Protein AF-A0ABD7HBE4-F1 (afdb_monomer_lite)

Sequence (153 aa):
MTLTACEVTAAEAPFDRVSKTIPHPLSWGAALWSVVSVRWATVALLLFLAGLVAQLNGAPEAMWWTLYLACYLAGGWGSAWAGAQALRNKALDVDLLMIAAAVGAVAIGQIFDGALLIVIFATSGALDDIATRHTAESVKGLLDLAPDQAVVV

pLDDT: mean 78.28, std 14.05, range [42.47, 93.06]

Structure (mmCIF, N/CA/C/O backbone):
data_AF-A0ABD7HBE4-F1
#
_entry.id   AF-A0ABD7HBE4-F1
#
loop_
_atom_site.group_PDB
_atom_site.id
_atom_site.type_symbol
_atom_site.label_atom_id
_atom_site.label_alt_id
_atom_site.label_comp_id
_atom_site.label_asym_id
_atom_site.label_entity_id
_atom_site.label_seq_id
_atom_site.pdbx_PDB_ins_code
_atom_site.Cartn_x
_atom_site.Cartn_y
_atom_site.Cartn_z
_atom_site.occupancy
_atom_site.B_iso_or_equiv
_atom_site.auth_seq_id
_atom_site.auth_comp_id
_atom_site.auth_asym_id
_atom_site.auth_atom_id
_atom_site.pdbx_PDB_model_num
ATOM 1 N N . MET A 1 1 ? 24.150 3.141 -84.371 1.00 42.53 1 MET A N 1
ATOM 2 C CA . MET A 1 1 ? 23.629 4.522 -84.362 1.00 42.53 1 MET A CA 1
ATOM 3 C C . MET A 1 1 ? 22.128 4.451 -84.069 1.00 42.53 1 MET A C 1
ATOM 5 O O . MET A 1 1 ? 21.334 4.656 -84.966 1.00 42.53 1 MET A O 1
ATOM 9 N N . THR A 1 2 ? 21.659 3.843 -82.971 1.00 42.47 2 THR A N 1
ATOM 10 C CA . THR A 1 2 ? 21.700 4.279 -81.553 1.00 42.47 2 THR A CA 1
ATOM 11 C C . THR A 1 2 ? 21.160 5.692 -81.355 1.00 42.47 2 THR A C 1
ATOM 13 O O . THR A 1 2 ? 21.929 6.636 -81.484 1.00 42.47 2 THR A O 1
ATOM 16 N N . LEU A 1 3 ? 19.857 5.794 -81.064 1.00 44.41 3 LEU A N 1
ATOM 17 C CA . LEU A 1 3 ? 19.215 6.690 -80.083 1.00 44.41 3 LEU A CA 1
ATOM 18 C C . LEU A 1 3 ? 17.693 6.460 -80.161 1.00 44.41 3 LEU A C 1
ATOM 20 O O . LEU A 1 3 ? 16.929 7.272 -80.672 1.00 44.41 3 LEU A O 1
ATOM 24 N N . THR A 1 4 ? 17.274 5.281 -79.707 1.00 50.47 4 THR A N 1
ATOM 25 C CA . THR A 1 4 ? 15.868 4.938 -79.488 1.00 50.47 4 THR A CA 1
ATOM 26 C C . THR A 1 4 ? 15.513 5.350 -78.063 1.00 50.47 4 THR A C 1
ATOM 28 O O . THR A 1 4 ? 16.222 4.971 -77.136 1.00 50.47 4 THR A O 1
ATOM 31 N N . ALA A 1 5 ? 14.435 6.121 -77.919 1.00 48.94 5 ALA A N 1
ATOM 32 C CA . ALA A 1 5 ? 13.564 6.164 -76.745 1.00 48.94 5 ALA A CA 1
ATOM 33 C C . ALA A 1 5 ? 14.253 6.194 -75.364 1.00 48.94 5 ALA A C 1
ATOM 35 O O . ALA A 1 5 ? 14.245 5.212 -74.631 1.00 48.94 5 ALA A O 1
ATOM 36 N N . CYS A 1 6 ? 14.771 7.359 -74.968 1.00 45.38 6 CYS A N 1
ATOM 37 C CA . CYS A 1 6 ? 14.866 7.702 -73.548 1.00 45.38 6 CYS A CA 1
ATOM 38 C C . CYS A 1 6 ? 13.591 8.477 -73.179 1.00 45.38 6 CYS A C 1
ATOM 40 O O . CYS A 1 6 ? 13.618 9.683 -72.938 1.00 45.38 6 CYS A O 1
ATOM 42 N N . GLU A 1 7 ? 12.445 7.788 -73.247 1.00 52.56 7 GLU A N 1
ATOM 43 C CA . GLU A 1 7 ? 11.271 8.201 -72.487 1.00 52.56 7 GLU A CA 1
ATOM 44 C C . GLU A 1 7 ? 11.666 8.078 -71.020 1.00 52.56 7 GLU A C 1
ATOM 46 O O . GLU A 1 7 ? 11.722 6.996 -70.440 1.00 52.56 7 GLU A O 1
ATOM 51 N N . VAL A 1 8 ? 11.975 9.225 -70.428 1.00 51.91 8 VAL A N 1
ATOM 52 C CA . VAL A 1 8 ? 11.881 9.441 -68.992 1.00 51.91 8 VAL A CA 1
ATOM 53 C C . VAL A 1 8 ? 10.392 9.372 -68.652 1.00 51.91 8 VAL A C 1
ATOM 55 O O . VAL A 1 8 ? 9.734 10.372 -68.382 1.00 51.91 8 VAL A O 1
ATOM 58 N N . THR A 1 9 ? 9.828 8.167 -68.696 1.00 46.34 9 THR A N 1
ATOM 59 C CA . THR A 1 9 ? 8.714 7.813 -67.832 1.00 46.34 9 THR A CA 1
ATOM 60 C C . THR A 1 9 ? 9.292 7.823 -66.431 1.00 46.34 9 THR A C 1
ATOM 62 O O . THR A 1 9 ? 9.819 6.823 -65.940 1.00 46.34 9 THR A O 1
ATOM 65 N N . ALA A 1 10 ? 9.227 8.994 -65.801 1.00 51.91 10 ALA A N 1
ATOM 66 C CA . ALA A 1 10 ? 9.076 9.084 -64.366 1.00 51.91 10 ALA A CA 1
ATOM 67 C C . ALA A 1 10 ? 7.803 8.297 -64.032 1.00 51.91 10 ALA A C 1
ATOM 69 O O . ALA A 1 10 ? 6.701 8.837 -63.990 1.00 51.91 10 ALA A O 1
ATOM 70 N N . ALA A 1 11 ? 7.952 6.980 -63.906 1.00 48.91 11 ALA A N 1
ATOM 71 C CA . ALA A 1 11 ? 7.013 6.172 -63.174 1.00 48.91 11 ALA A CA 1
ATOM 72 C C . ALA A 1 11 ? 7.085 6.720 -61.751 1.00 48.91 11 ALA A C 1
ATOM 74 O O . ALA A 1 11 ? 7.981 6.372 -60.982 1.00 48.91 11 ALA A O 1
ATOM 75 N N . GLU A 1 12 ? 6.192 7.658 -61.443 1.00 55.06 12 GLU A N 1
ATOM 76 C CA . GLU A 1 12 ? 5.773 7.906 -60.078 1.00 55.06 12 GLU A CA 1
ATOM 77 C C . GLU A 1 12 ? 5.274 6.557 -59.574 1.00 55.06 12 GLU A C 1
ATOM 79 O O . GLU A 1 12 ? 4.141 6.151 -59.828 1.00 55.06 12 GLU A O 1
ATOM 84 N N . ALA A 1 13 ? 6.181 5.795 -58.962 1.00 56.81 13 ALA A N 1
ATOM 85 C CA . ALA A 1 13 ? 5.814 4.623 -58.206 1.00 56.81 13 ALA A CA 1
ATOM 86 C C . ALA A 1 13 ? 4.739 5.110 -57.232 1.00 56.81 13 ALA A C 1
ATOM 88 O O . ALA A 1 13 ? 5.016 6.047 -56.470 1.00 56.81 13 ALA A O 1
ATOM 89 N N . PRO A 1 14 ? 3.515 4.556 -57.274 1.00 54.81 14 PRO A N 1
ATOM 90 C CA . PRO A 1 14 ? 2.523 4.889 -56.282 1.00 54.81 14 PRO A CA 1
ATOM 91 C C . PRO A 1 14 ? 3.165 4.491 -54.964 1.00 54.81 14 PRO A C 1
ATOM 93 O O . PRO A 1 14 ? 3.430 3.314 -54.714 1.00 54.81 14 PRO A O 1
ATOM 96 N N . PHE A 1 15 ? 3.506 5.480 -54.144 1.00 58.22 15 PHE A N 1
ATOM 97 C CA . PHE A 1 15 ? 3.854 5.255 -52.754 1.00 58.22 15 PHE A CA 1
ATOM 98 C C . PHE A 1 15 ? 2.531 4.891 -52.077 1.00 58.22 15 PHE A C 1
ATOM 100 O O . PHE A 1 15 ? 1.938 5.690 -51.347 1.00 58.22 15 PHE A O 1
ATOM 107 N N . ASP A 1 16 ? 2.005 3.712 -52.423 1.00 56.31 16 ASP A N 1
ATOM 108 C CA . ASP A 1 16 ? 0.872 3.093 -51.774 1.00 56.31 16 ASP A CA 1
ATOM 109 C C . ASP A 1 16 ? 1.326 2.929 -50.339 1.00 56.31 16 ASP A C 1
ATOM 111 O O . ASP A 1 16 ? 2.114 2.048 -49.992 1.00 56.31 16 ASP A O 1
ATOM 115 N N . ARG A 1 17 ? 0.912 3.907 -49.529 1.00 61.56 17 ARG A N 1
ATOM 116 C CA . ARG A 1 17 ? 1.063 3.931 -48.090 1.00 61.56 17 ARG A CA 1
ATOM 117 C C . ARG A 1 17 ? 0.705 2.535 -47.624 1.00 61.56 17 ARG A C 1
ATOM 119 O O . ARG A 1 17 ? -0.473 2.195 -47.538 1.00 61.56 17 ARG A O 1
ATOM 126 N N . VAL A 1 18 ? 1.716 1.754 -47.258 1.00 59.03 18 VAL A N 1
ATOM 127 C CA . VAL A 1 18 ? 1.542 0.681 -46.293 1.00 59.03 18 VAL A CA 1
ATOM 128 C C . VAL A 1 18 ? 1.193 1.406 -45.000 1.00 59.03 18 VAL A C 1
ATOM 130 O O . VAL A 1 18 ? 2.028 1.644 -44.132 1.00 59.03 18 VAL A O 1
ATOM 133 N N . SER A 1 19 ? -0.060 1.852 -44.901 1.00 60.78 19 SER A N 1
ATOM 134 C CA . SER A 1 19 ? -0.686 2.208 -43.649 1.00 60.78 19 SER A CA 1
ATOM 135 C C . SER A 1 19 ? -0.803 0.888 -42.915 1.00 60.78 19 SER A C 1
ATOM 137 O O . SER A 1 19 ? -1.830 0.211 -42.987 1.00 60.78 19 SER A O 1
ATOM 139 N N . LYS A 1 20 ? 0.302 0.484 -42.280 1.00 57.97 20 LYS A N 1
ATOM 140 C CA . LYS A 1 20 ? 0.316 -0.554 -41.263 1.00 57.97 20 LYS A CA 1
ATOM 141 C C . LYS A 1 20 ? -0.718 -0.061 -40.265 1.00 57.97 20 LYS A C 1
ATOM 143 O O . LYS A 1 20 ? -0.496 0.929 -39.571 1.00 57.97 20 LYS A O 1
ATOM 148 N N . THR A 1 21 ? -1.919 -0.621 -40.345 1.00 56.91 21 THR A N 1
ATOM 149 C CA . THR A 1 21 ? -3.030 -0.251 -39.484 1.00 56.91 21 THR A CA 1
ATOM 150 C C . THR A 1 21 ? -2.580 -0.737 -38.126 1.00 56.91 21 THR A C 1
ATOM 152 O O . THR A 1 21 ? -2.653 -1.929 -37.847 1.00 56.91 21 THR A O 1
ATOM 155 N N . ILE A 1 22 ? -1.958 0.146 -37.344 1.00 60.12 22 ILE A N 1
ATOM 156 C CA . ILE A 1 22 ? -1.566 -0.180 -35.983 1.00 60.12 22 ILE A CA 1
ATOM 157 C C . ILE A 1 22 ? -2.894 -0.475 -35.292 1.00 60.12 22 ILE A C 1
ATOM 159 O O . ILE A 1 22 ? -3.735 0.428 -35.230 1.00 60.12 22 ILE A O 1
ATOM 163 N N . PRO A 1 23 ? -3.155 -1.721 -34.862 1.00 56.53 23 PRO A N 1
ATOM 164 C CA . PRO A 1 23 ? -4.345 -1.986 -34.085 1.00 56.53 23 PRO A CA 1
ATOM 165 C C . PRO A 1 23 ? -4.254 -1.084 -32.858 1.00 56.53 23 PRO A C 1
ATOM 167 O O . PRO A 1 23 ? -3.341 -1.221 -32.048 1.00 56.53 23 PRO A O 1
ATOM 170 N N . HIS A 1 24 ? -5.155 -0.108 -32.758 1.00 58.00 24 HIS A N 1
ATOM 171 C CA . HIS A 1 24 ? -5.303 0.671 -31.540 1.00 58.00 24 HIS A CA 1
ATOM 172 C C . HIS A 1 24 ? -5.637 -0.343 -30.442 1.00 58.00 24 HIS A C 1
ATOM 174 O O . HIS A 1 24 ? -6.656 -1.029 -30.586 1.00 58.00 24 HIS A O 1
ATOM 180 N N . PRO A 1 25 ? -4.826 -0.493 -29.377 1.00 58.75 25 PRO A N 1
ATOM 181 C CA . PRO A 1 25 ? -5.206 -1.333 -28.256 1.00 58.75 25 PRO A CA 1
ATOM 182 C C . PRO A 1 25 ? -6.390 -0.655 -27.564 1.00 58.75 25 PRO A C 1
ATOM 184 O O . PRO A 1 25 ? -6.247 0.175 -26.666 1.00 58.75 25 PRO A O 1
ATOM 187 N N . LEU A 1 26 ? -7.594 -0.956 -28.040 1.00 63.41 26 LEU A N 1
ATOM 188 C CA . LEU A 1 26 ? -8.830 -0.453 -27.480 1.00 63.41 26 LEU A CA 1
ATOM 189 C C . LEU A 1 26 ? -9.174 -1.307 -26.256 1.00 63.41 26 LEU A C 1
ATOM 191 O O . LEU A 1 26 ? -9.951 -2.247 -26.346 1.00 63.41 26 LEU A O 1
ATOM 195 N N . SER A 1 27 ? -8.537 -0.985 -25.127 1.00 60.31 27 SER A N 1
ATOM 196 C CA . SER A 1 27 ? -9.164 -0.882 -23.799 1.00 60.31 27 SER A CA 1
ATOM 197 C C . SER A 1 27 ? -8.083 -0.662 -22.734 1.00 60.31 27 SER A C 1
ATOM 199 O O . SER A 1 27 ? -7.716 -1.580 -21.999 1.00 60.31 27 SER A O 1
ATOM 201 N N . TRP A 1 28 ? -7.591 0.572 -22.614 1.00 59.94 28 TRP A N 1
ATOM 202 C CA . TRP A 1 28 ? -6.698 0.987 -21.519 1.00 59.94 28 TRP A CA 1
ATOM 203 C C . TRP A 1 28 ? -7.260 0.560 -20.144 1.00 59.94 28 TRP A C 1
ATOM 205 O O . TRP A 1 28 ? -6.535 0.077 -19.282 1.00 59.94 28 TRP A O 1
ATOM 215 N N . GLY A 1 29 ? -8.593 0.585 -19.997 1.00 61.31 29 GLY A N 1
ATOM 216 C CA . GLY A 1 29 ? -9.306 0.095 -18.815 1.00 61.31 29 GLY A CA 1
ATOM 217 C C . GLY A 1 29 ? -9.189 -1.412 -18.539 1.00 61.31 29 GLY A C 1
ATOM 218 O O . GLY A 1 29 ? -9.077 -1.794 -17.379 1.00 61.31 29 GLY A O 1
ATOM 219 N N . ALA A 1 30 ? -9.178 -2.284 -19.556 1.00 62.28 30 ALA A N 1
ATOM 220 C CA . ALA A 1 30 ? -9.052 -3.731 -19.324 1.00 62.28 30 ALA A CA 1
ATOM 221 C C . ALA A 1 30 ? -7.593 -4.153 -19.088 1.00 62.28 30 ALA A C 1
ATOM 223 O O . ALA A 1 30 ? -7.341 -5.079 -18.319 1.00 62.28 30 ALA A O 1
ATOM 224 N N . ALA A 1 31 ? -6.633 -3.439 -19.690 1.00 63.09 31 ALA A N 1
ATOM 225 C CA . ALA A 1 31 ? -5.209 -3.629 -19.418 1.00 63.09 31 ALA A CA 1
ATOM 226 C C . ALA A 1 31 ? -4.875 -3.298 -17.952 1.00 63.09 31 ALA A C 1
ATOM 228 O O . ALA A 1 31 ? -4.199 -4.090 -17.292 1.00 63.09 31 ALA A O 1
ATOM 229 N N . LEU A 1 32 ? -5.444 -2.211 -17.412 1.00 64.06 32 LEU A N 1
ATOM 230 C CA . LEU A 1 32 ? -5.352 -1.853 -15.989 1.00 64.06 32 LEU A CA 1
ATOM 231 C C . LEU A 1 32 ? -5.913 -2.958 -15.073 1.00 64.06 32 LEU A C 1
ATOM 233 O O . LEU A 1 32 ? -5.294 -3.306 -14.073 1.00 64.06 32 LEU A O 1
ATOM 237 N N . TRP A 1 33 ? -7.045 -3.570 -15.437 1.00 60.62 33 TRP A N 1
ATOM 238 C CA . TRP A 1 33 ? -7.670 -4.652 -14.658 1.00 60.62 33 TRP A CA 1
ATOM 239 C C . TRP A 1 33 ? -7.002 -6.029 -14.805 1.00 60.62 33 TRP A C 1
ATOM 241 O O . TRP A 1 33 ? -7.306 -6.943 -14.034 1.00 60.62 33 TRP A O 1
ATOM 251 N N . SER A 1 34 ? -6.088 -6.195 -15.765 1.00 61.84 34 SER A N 1
ATOM 252 C CA . SER A 1 34 ? -5.368 -7.458 -15.974 1.00 61.84 34 SER A CA 1
ATOM 253 C C . SER A 1 34 ? -4.310 -7.736 -14.900 1.00 61.84 34 SER A C 1
ATOM 255 O O . SER A 1 34 ? -3.887 -8.881 -14.721 1.00 61.84 34 SER A O 1
ATOM 257 N N . VAL A 1 35 ? -3.869 -6.703 -14.175 1.00 71.75 35 VAL A N 1
ATOM 258 C CA . VAL A 1 35 ? -2.812 -6.833 -13.173 1.00 71.75 35 VAL A CA 1
ATOM 259 C C . VAL A 1 35 ? -3.410 -7.298 -11.846 1.00 71.75 35 VAL A C 1
ATOM 261 O O . VAL A 1 35 ? -4.300 -6.667 -11.278 1.00 71.75 35 VAL A O 1
ATOM 264 N N . VAL A 1 36 ? -2.908 -8.422 -11.329 1.00 77.06 36 VAL A N 1
ATOM 265 C CA . VAL A 1 36 ? -3.338 -8.977 -10.036 1.00 77.06 36 VAL A CA 1
ATOM 266 C C . VAL A 1 36 ? -3.145 -7.972 -8.895 1.00 77.06 36 VAL A C 1
ATOM 268 O O . VAL A 1 36 ? -4.016 -7.888 -8.033 1.00 77.06 36 VAL A O 1
ATOM 271 N N . SER A 1 37 ? -2.075 -7.170 -8.910 1.00 77.94 37 SER A N 1
ATOM 272 C CA . SER A 1 37 ? -1.795 -6.148 -7.890 1.00 77.94 37 SER A CA 1
ATOM 273 C C . SER A 1 37 ? -2.892 -5.083 -7.800 1.00 77.94 37 SER A C 1
ATOM 275 O O . SER A 1 37 ? -3.330 -4.759 -6.700 1.00 77.94 37 SER A O 1
ATOM 277 N N . VAL A 1 38 ? -3.442 -4.634 -8.934 1.00 82.12 38 VAL A N 1
ATOM 278 C CA . VAL A 1 38 ? -4.560 -3.670 -8.982 1.00 82.12 38 VAL A CA 1
ATOM 279 C C . VAL A 1 38 ? -5.811 -4.234 -8.305 1.00 82.12 38 VAL A C 1
ATOM 281 O O . VAL A 1 38 ? -6.517 -3.522 -7.589 1.00 82.12 38 VAL A O 1
ATOM 284 N N . ARG A 1 39 ? -6.083 -5.534 -8.467 1.00 85.81 39 ARG A N 1
ATOM 285 C CA . ARG A 1 39 ? -7.232 -6.191 -7.821 1.00 85.81 39 ARG A CA 1
ATOM 286 C C . ARG A 1 39 ? -7.084 -6.221 -6.301 1.00 85.81 39 ARG A C 1
ATOM 288 O O . ARG A 1 39 ? -8.041 -5.944 -5.590 1.00 85.81 39 ARG A O 1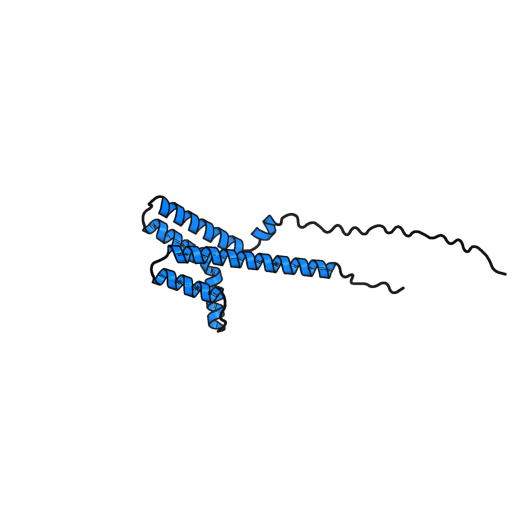
ATOM 295 N N . TRP A 1 40 ? -5.893 -6.522 -5.795 1.00 84.25 40 TRP A N 1
ATOM 296 C CA . TRP A 1 40 ? -5.648 -6.526 -4.351 1.00 84.25 40 TRP A CA 1
ATOM 297 C C . TRP A 1 40 ? -5.630 -5.112 -3.764 1.00 84.25 40 TRP A C 1
ATOM 299 O O . TRP A 1 40 ? -6.235 -4.889 -2.718 1.00 84.25 40 TRP A O 1
ATOM 309 N N . ALA A 1 41 ? -5.040 -4.142 -4.468 1.00 86.62 41 ALA A N 1
ATOM 310 C CA . ALA A 1 41 ? -5.041 -2.739 -4.057 1.00 86.62 41 ALA A CA 1
ATOM 311 C C . ALA A 1 41 ? -6.464 -2.154 -4.011 1.00 86.62 41 ALA A C 1
ATOM 313 O O . ALA A 1 41 ? -6.828 -1.484 -3.047 1.00 86.62 41 ALA A O 1
ATOM 314 N N . THR A 1 42 ? -7.306 -2.462 -5.005 1.00 88.06 42 THR A N 1
ATOM 315 C CA . THR A 1 42 ? -8.717 -2.031 -5.013 1.00 88.06 42 THR A CA 1
ATOM 316 C C . THR A 1 42 ? -9.523 -2.681 -3.894 1.00 88.06 42 THR A C 1
ATOM 318 O O . THR A 1 42 ? -10.292 -1.992 -3.229 1.00 88.06 42 THR A O 1
ATOM 321 N N . VAL A 1 43 ? -9.321 -3.975 -3.627 1.00 90.12 43 VAL A N 1
ATOM 322 C CA . VAL A 1 43 ? -9.947 -4.652 -2.480 1.00 90.12 43 VAL A CA 1
ATOM 323 C C . VAL A 1 43 ? -9.514 -3.999 -1.165 1.00 90.12 43 VAL A C 1
ATOM 325 O O . VAL A 1 43 ? -10.371 -3.662 -0.354 1.00 90.12 43 VAL A O 1
ATOM 328 N N . ALA A 1 44 ? -8.219 -3.747 -0.968 1.00 89.69 44 ALA A N 1
ATOM 329 C CA . ALA A 1 44 ? -7.712 -3.083 0.231 1.00 89.69 44 ALA A CA 1
ATOM 330 C C . ALA A 1 44 ? -8.310 -1.679 0.414 1.00 89.69 44 ALA A C 1
ATOM 332 O O . ALA A 1 44 ? -8.805 -1.356 1.492 1.00 89.69 44 ALA A O 1
ATOM 333 N N . LEU A 1 45 ? -8.348 -0.880 -0.656 1.00 91.81 45 LEU A N 1
ATOM 334 C CA . LEU A 1 45 ? -8.967 0.445 -0.655 1.00 91.81 45 LEU A CA 1
ATOM 335 C C . LEU A 1 45 ? -10.452 0.375 -0.269 1.00 91.81 45 LEU A C 1
ATOM 337 O O . LEU A 1 45 ? -10.909 1.157 0.562 1.00 91.81 45 LEU A O 1
ATOM 341 N N . LEU A 1 46 ? -11.205 -0.577 -0.827 1.00 93.06 46 LEU A N 1
ATOM 342 C CA . LEU A 1 46 ? -12.618 -0.763 -0.493 1.00 93.06 46 LEU A CA 1
ATOM 343 C C . LEU A 1 46 ? -12.817 -1.174 0.970 1.00 93.06 46 LEU A C 1
ATOM 345 O O . LEU A 1 46 ? -13.714 -0.644 1.625 1.00 93.06 46 LEU A O 1
ATOM 349 N N . LEU A 1 47 ? -11.979 -2.070 1.501 1.00 90.38 47 LEU A N 1
ATOM 350 C CA . LEU A 1 47 ? -12.028 -2.444 2.916 1.00 90.38 47 LEU A CA 1
ATOM 351 C C . LEU A 1 47 ? -11.701 -1.262 3.835 1.00 90.38 47 LEU A C 1
ATOM 353 O O . LEU A 1 47 ? -12.386 -1.071 4.839 1.00 90.38 47 LEU A O 1
ATOM 357 N N . PHE A 1 48 ? -10.699 -0.453 3.489 1.00 91.75 48 PHE A N 1
ATOM 358 C CA . PHE A 1 48 ? -10.360 0.750 4.246 1.00 91.75 48 PHE A CA 1
ATOM 359 C C . PHE A 1 48 ? -11.509 1.757 4.256 1.00 91.75 48 PHE A C 1
ATOM 361 O O . PHE A 1 48 ? -11.887 2.242 5.320 1.00 91.75 48 PHE A O 1
ATOM 368 N N . LEU A 1 49 ? -12.114 2.026 3.095 1.00 92.88 49 LEU A N 1
ATOM 369 C CA . LEU A 1 49 ? -13.266 2.922 2.993 1.00 92.88 49 LEU A CA 1
ATOM 370 C C . LEU A 1 49 ? -14.465 2.392 3.783 1.00 92.88 49 LEU A C 1
ATOM 372 O O . LEU A 1 49 ? -15.127 3.163 4.473 1.00 92.88 49 LEU A O 1
ATOM 376 N N . ALA A 1 50 ? -14.723 1.084 3.739 1.00 90.69 50 ALA A N 1
ATOM 377 C CA . ALA A 1 50 ? -15.768 0.467 4.549 1.00 90.69 50 ALA A CA 1
ATOM 378 C C . ALA A 1 50 ? -15.485 0.616 6.057 1.00 90.69 50 ALA A C 1
ATOM 380 O O . ALA A 1 50 ? -16.397 0.943 6.818 1.00 90.69 50 ALA A O 1
ATOM 381 N N . GLY A 1 51 ? -14.229 0.442 6.485 1.00 88.62 51 GLY A N 1
ATOM 382 C CA . GLY A 1 51 ? -13.795 0.656 7.869 1.00 88.62 51 GLY A CA 1
ATOM 383 C C . GLY A 1 51 ? -13.956 2.109 8.314 1.00 88.62 51 GLY A C 1
ATOM 384 O O . GLY A 1 51 ? -14.486 2.368 9.393 1.00 88.62 51 GLY A O 1
ATOM 385 N N . LEU A 1 52 ? -13.594 3.053 7.443 1.00 89.69 52 LEU A N 1
ATOM 386 C CA . LEU A 1 52 ? -13.738 4.488 7.677 1.00 89.69 52 LEU A CA 1
ATOM 387 C C . LEU A 1 52 ? -15.207 4.896 7.797 1.00 89.69 52 LEU A C 1
ATOM 389 O O . LEU A 1 52 ? -15.582 5.591 8.738 1.00 89.69 52 LEU A O 1
ATOM 393 N N . VAL A 1 53 ? -16.064 4.422 6.892 1.00 91.31 53 VAL A N 1
ATOM 394 C CA . VAL A 1 53 ? -17.510 4.671 6.965 1.00 91.31 53 VAL A CA 1
ATOM 395 C C . VAL A 1 53 ? -18.088 4.078 8.250 1.00 91.31 53 VAL A C 1
ATOM 397 O O . VAL A 1 53 ? -18.854 4.756 8.931 1.00 91.31 53 VAL A O 1
ATOM 400 N N . ALA A 1 54 ? -17.705 2.856 8.630 1.00 87.88 54 ALA A N 1
ATOM 401 C CA . ALA A 1 54 ? -18.153 2.248 9.882 1.00 87.88 54 ALA A CA 1
ATOM 402 C C . ALA A 1 54 ? -17.723 3.075 11.109 1.00 87.88 54 ALA A C 1
ATOM 404 O O . ALA A 1 54 ? -18.534 3.307 12.006 1.00 87.88 54 ALA 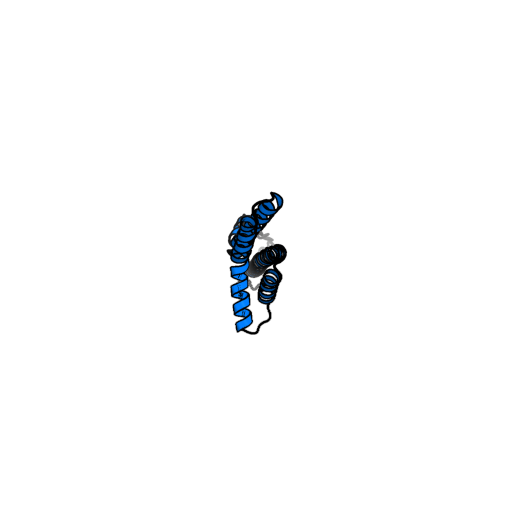A O 1
ATOM 405 N N . GLN A 1 55 ? -16.485 3.575 11.121 1.00 86.69 55 GLN A N 1
ATOM 406 C CA . GLN A 1 55 ? -15.969 4.427 12.193 1.00 86.69 55 GLN A CA 1
ATOM 407 C C . GLN A 1 55 ? -16.736 5.759 12.287 1.00 86.69 55 GLN A C 1
ATOM 409 O O . GLN A 1 55 ? -17.139 6.155 13.378 1.00 86.69 55 GLN A O 1
ATOM 414 N N . LEU A 1 56 ? -17.010 6.417 11.154 1.00 87.19 56 LEU A N 1
ATOM 415 C CA . LEU A 1 56 ? -17.760 7.681 11.107 1.00 87.19 56 LEU A CA 1
ATOM 416 C C . LEU A 1 56 ? -19.227 7.533 11.537 1.00 87.19 56 LEU A C 1
ATOM 418 O O . LEU A 1 56 ? -19.800 8.465 12.092 1.00 87.19 56 LEU A O 1
ATOM 422 N N . ASN A 1 57 ? -19.831 6.363 11.313 1.00 89.38 57 ASN A N 1
ATOM 423 C CA . ASN A 1 57 ? -21.191 6.052 11.765 1.00 89.38 57 ASN A CA 1
ATOM 424 C C . ASN A 1 57 ? -21.261 5.646 13.250 1.00 89.38 57 ASN A C 1
ATOM 426 O O . ASN A 1 57 ? -22.333 5.282 13.731 1.00 89.38 57 ASN A O 1
ATOM 430 N N . GLY A 1 58 ? -20.140 5.678 13.979 1.00 83.12 58 GLY A N 1
ATOM 431 C CA . GLY A 1 58 ? -20.089 5.279 15.386 1.00 83.12 58 GLY A CA 1
ATOM 432 C C . GLY A 1 58 ? -20.354 3.787 15.605 1.00 83.12 58 GLY A C 1
ATOM 433 O O . GLY A 1 58 ? -20.894 3.406 16.643 1.00 83.12 58 GLY A O 1
ATOM 434 N N . ALA A 1 59 ? -20.019 2.935 14.628 1.00 83.19 59 ALA A N 1
ATOM 435 C CA . ALA A 1 59 ? -20.154 1.488 14.763 1.00 83.19 59 ALA A CA 1
ATOM 436 C C . ALA A 1 59 ? -19.282 0.946 15.920 1.00 83.19 59 ALA A C 1
ATOM 438 O O . ALA A 1 59 ? -18.291 1.580 16.293 1.00 83.19 59 ALA A O 1
ATOM 439 N N . PRO A 1 60 ? -19.605 -0.243 16.470 1.00 85.12 60 PRO A N 1
ATOM 440 C CA . PRO A 1 60 ? -18.842 -0.847 17.561 1.00 85.12 60 PRO A CA 1
ATOM 441 C C . PRO A 1 60 ? -17.347 -0.932 17.245 1.00 85.12 60 PRO A C 1
ATOM 443 O O . PRO A 1 60 ? -16.982 -1.272 16.117 1.00 85.12 60 PRO A O 1
ATOM 446 N N . GLU A 1 61 ? -16.492 -0.702 18.247 1.00 81.31 61 GLU A N 1
ATOM 447 C CA . GLU A 1 61 ? -15.037 -0.678 18.044 1.00 81.31 61 GLU A CA 1
ATOM 448 C C . GLU A 1 61 ? -14.506 -1.932 17.363 1.00 81.31 61 GLU A C 1
ATOM 450 O O . GLU A 1 61 ? -13.782 -1.840 16.377 1.00 81.31 61 GLU A O 1
ATOM 455 N N . ALA A 1 62 ? -14.974 -3.104 17.792 1.00 86.00 62 ALA A N 1
ATOM 456 C CA . ALA A 1 62 ? -14.593 -4.382 17.203 1.00 86.00 62 ALA A CA 1
ATOM 457 C C . ALA A 1 62 ? -14.875 -4.478 15.689 1.00 86.00 62 ALA A C 1
ATOM 459 O O . ALA A 1 62 ? -14.124 -5.129 14.963 1.00 86.00 62 ALA A O 1
ATOM 460 N N . MET A 1 63 ? -15.935 -3.829 15.195 1.00 85.06 63 MET A N 1
ATOM 461 C CA . MET A 1 63 ? -16.315 -3.868 13.782 1.00 85.06 63 MET A CA 1
ATOM 462 C C . MET A 1 63 ? -15.295 -3.112 12.926 1.00 85.06 63 MET A C 1
ATOM 464 O O . MET A 1 63 ? -14.719 -3.680 12.003 1.00 85.06 63 MET A O 1
ATOM 468 N N . TRP A 1 64 ? -15.023 -1.841 13.234 1.00 84.38 64 TRP A N 1
ATOM 469 C CA . TRP A 1 64 ? -14.087 -1.061 12.420 1.00 84.38 64 TRP A CA 1
ATOM 470 C C . TRP A 1 64 ? -12.637 -1.532 12.604 1.00 84.38 64 TRP A C 1
ATOM 472 O O . TRP A 1 64 ? -11.868 -1.522 11.642 1.00 84.38 64 TRP A O 1
ATOM 482 N N . TRP A 1 65 ? -12.278 -2.047 13.786 1.00 86.69 65 TRP A N 1
ATOM 483 C CA . TRP A 1 65 ? -10.957 -2.639 14.030 1.00 86.69 65 TRP A CA 1
ATOM 484 C C . TRP A 1 65 ? -10.713 -3.885 13.173 1.00 86.69 65 TRP A C 1
ATOM 486 O O . TRP A 1 65 ? -9.655 -4.023 12.558 1.00 86.69 65 TRP A O 1
ATOM 496 N N . THR A 1 66 ? -11.700 -4.784 13.089 1.00 89.44 66 THR A N 1
ATOM 497 C CA . THR A 1 66 ? -11.594 -5.989 12.252 1.00 89.44 66 THR A CA 1
ATOM 498 C C . THR A 1 66 ? -11.568 -5.654 10.764 1.00 89.44 66 THR A C 1
ATOM 500 O O . THR A 1 66 ? -10.818 -6.292 10.027 1.00 89.44 66 THR A O 1
ATOM 503 N N . LEU A 1 67 ? -12.296 -4.621 10.321 1.00 88.00 67 LEU A N 1
ATOM 504 C CA . LEU A 1 67 ? -12.214 -4.134 8.940 1.00 88.00 67 LEU A CA 1
ATOM 505 C C . LEU A 1 67 ? -10.826 -3.576 8.601 1.00 88.00 67 LEU A C 1
ATOM 507 O O . LEU A 1 67 ? -10.289 -3.907 7.543 1.00 88.00 67 LEU A O 1
ATOM 511 N N . TYR A 1 68 ? -10.214 -2.785 9.487 1.00 89.19 68 TYR A N 1
ATOM 512 C CA . TYR A 1 68 ? -8.848 -2.310 9.256 1.00 89.19 68 TYR A CA 1
ATOM 513 C C . TYR A 1 68 ? -7.832 -3.451 9.289 1.00 89.19 68 TYR A C 1
ATOM 515 O O . TYR A 1 68 ? -6.983 -3.516 8.407 1.00 89.19 68 TYR A O 1
ATOM 523 N N . LEU A 1 69 ? -7.943 -4.409 10.212 1.00 88.75 69 LEU A N 1
ATOM 524 C CA . LEU A 1 69 ? -7.091 -5.606 10.194 1.00 88.75 69 LEU A CA 1
ATOM 525 C C . LEU A 1 69 ? -7.233 -6.401 8.892 1.00 88.75 69 LEU A C 1
ATOM 527 O O . LEU A 1 69 ? -6.235 -6.807 8.298 1.00 88.75 69 LEU A O 1
ATOM 531 N N . ALA A 1 70 ? -8.461 -6.588 8.412 1.00 88.69 70 ALA A N 1
ATOM 532 C CA . ALA A 1 70 ? -8.705 -7.240 7.135 1.00 88.69 70 ALA A CA 1
ATOM 533 C C . ALA A 1 70 ? -8.110 -6.437 5.963 1.00 88.69 70 ALA A C 1
ATOM 535 O O . ALA A 1 70 ? -7.554 -7.033 5.043 1.00 88.69 70 ALA A O 1
ATOM 536 N N . CYS A 1 71 ? -8.145 -5.100 6.019 1.00 88.88 71 CYS A N 1
ATOM 537 C CA . CYS A 1 71 ? -7.457 -4.231 5.062 1.00 88.88 71 CYS A CA 1
ATOM 538 C C . CYS A 1 71 ? -5.935 -4.445 5.079 1.00 88.88 71 CYS A C 1
ATOM 540 O O . CYS A 1 71 ? -5.335 -4.590 4.015 1.00 88.88 71 CYS A O 1
ATOM 542 N N . TYR A 1 72 ? -5.307 -4.515 6.257 1.00 88.06 72 TYR A N 1
ATOM 543 C CA . TYR A 1 72 ? -3.873 -4.811 6.376 1.00 88.06 72 TYR A CA 1
ATOM 544 C C . TYR A 1 72 ? -3.513 -6.149 5.741 1.00 88.06 72 TYR A C 1
ATOM 546 O O . TYR A 1 72 ? -2.518 -6.247 5.030 1.00 88.06 72 TYR A O 1
ATOM 554 N N . LEU A 1 73 ? -4.327 -7.178 5.981 1.00 87.88 73 LEU A N 1
ATOM 555 C CA . LEU A 1 73 ? -4.089 -8.501 5.417 1.00 87.88 73 LEU A CA 1
ATOM 556 C C . LEU A 1 73 ? -4.291 -8.506 3.899 1.00 87.88 73 LEU A C 1
ATOM 558 O O . LEU A 1 73 ? -3.463 -9.056 3.184 1.00 87.88 73 LEU A O 1
ATOM 562 N N . ALA A 1 74 ? -5.348 -7.868 3.393 1.00 85.56 74 ALA A N 1
ATOM 563 C CA . ALA A 1 74 ? -5.651 -7.850 1.964 1.00 85.56 74 ALA A CA 1
ATOM 564 C C . ALA A 1 74 ? -4.676 -6.981 1.149 1.00 85.56 74 ALA A C 1
ATOM 566 O O . ALA A 1 74 ? -4.239 -7.397 0.078 1.00 85.56 74 ALA A O 1
ATOM 567 N N . GLY A 1 75 ? -4.333 -5.788 1.645 1.00 82.06 75 GLY A N 1
ATOM 568 C CA . GLY A 1 75 ? -3.433 -4.852 0.963 1.00 82.06 75 GLY A CA 1
ATOM 569 C C . GLY A 1 75 ? -1.956 -5.128 1.216 1.00 82.06 75 GLY A C 1
ATOM 570 O O . GLY A 1 75 ? -1.128 -4.905 0.341 1.00 82.06 75 GLY A O 1
ATOM 571 N N . GLY A 1 76 ? -1.624 -5.651 2.397 1.00 82.19 76 GLY A N 1
ATOM 572 C CA . GLY A 1 76 ? -0.249 -5.890 2.812 1.00 82.19 76 GLY A CA 1
ATOM 573 C C . GLY A 1 76 ? 0.319 -7.239 2.385 1.00 82.19 76 GLY A C 1
ATOM 574 O O . GLY A 1 76 ? 1.530 -7.384 2.430 1.00 82.19 76 GLY A O 1
ATOM 575 N N . TRP A 1 77 ? -0.481 -8.228 1.962 1.00 82.12 77 TRP A N 1
ATOM 576 C CA . TRP A 1 77 ? 0.029 -9.586 1.700 1.00 82.12 77 TRP A CA 1
ATOM 577 C C . TRP A 1 77 ? 1.146 -9.639 0.645 1.00 82.12 77 TRP A C 1
ATOM 579 O O . TRP A 1 77 ? 2.167 -10.295 0.853 1.00 82.12 77 TRP A O 1
ATOM 589 N N . GLY A 1 78 ? 0.973 -8.929 -0.476 1.00 79.12 78 GLY A N 1
ATOM 590 C CA . GLY A 1 78 ? 1.972 -8.876 -1.549 1.00 79.12 78 GLY A CA 1
ATOM 591 C C . GLY A 1 78 ? 3.279 -8.233 -1.088 1.00 79.12 78 GLY A C 1
ATOM 592 O O . GLY A 1 78 ? 4.337 -8.860 -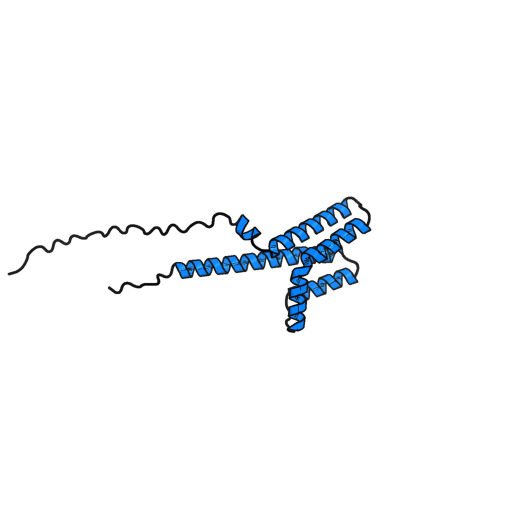1.151 1.00 79.12 78 GLY A O 1
ATOM 593 N N . SER A 1 79 ? 3.192 -7.023 -0.539 1.00 78.06 79 SER A N 1
ATOM 594 C CA . SER A 1 79 ? 4.355 -6.298 -0.023 1.00 78.06 79 SER A CA 1
ATOM 595 C C . SER A 1 79 ? 4.962 -6.942 1.232 1.00 78.06 79 SER A C 1
ATOM 597 O O . SER A 1 79 ? 6.154 -6.801 1.473 1.00 78.06 79 SER A O 1
ATOM 599 N N . ALA A 1 80 ? 4.201 -7.720 2.008 1.00 81.56 80 ALA A N 1
ATOM 600 C CA . ALA A 1 80 ? 4.720 -8.517 3.123 1.00 81.56 80 ALA A CA 1
ATOM 601 C C . ALA A 1 80 ? 5.632 -9.625 2.645 1.00 81.56 80 ALA A C 1
ATOM 603 O O . ALA A 1 80 ? 6.714 -9.822 3.197 1.00 81.56 80 ALA A O 1
ATOM 604 N N . TRP A 1 81 ? 5.214 -10.321 1.593 1.00 83.69 81 TRP A N 1
ATOM 605 C CA . TRP A 1 81 ? 6.040 -11.343 0.984 1.00 83.69 81 TRP A CA 1
ATOM 606 C C . TRP A 1 81 ? 7.290 -10.744 0.329 1.00 83.69 81 TRP A C 1
ATOM 608 O O . TRP A 1 81 ? 8.398 -11.229 0.566 1.00 83.69 81 TRP A O 1
ATOM 618 N N . ALA A 1 82 ? 7.130 -9.66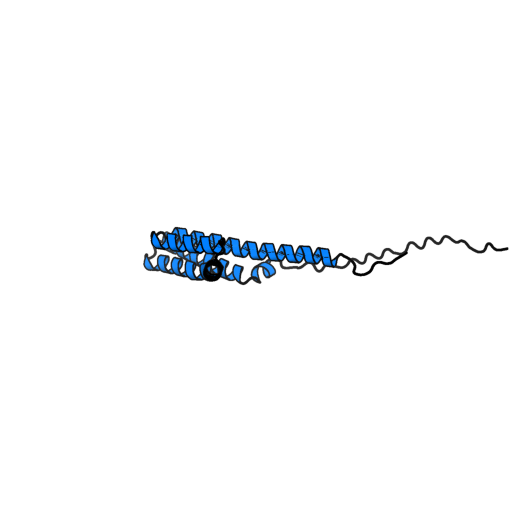0 -0.436 1.00 82.06 82 ALA A N 1
ATOM 619 C CA . ALA A 1 82 ? 8.243 -8.955 -1.073 1.00 82.06 82 ALA A CA 1
ATOM 620 C C . ALA A 1 82 ? 9.236 -8.402 -0.038 1.00 82.06 82 ALA A C 1
ATOM 622 O O . ALA A 1 82 ? 10.433 -8.681 -0.117 1.00 82.06 82 ALA A O 1
ATOM 623 N N . GLY A 1 83 ? 8.742 -7.728 1.002 1.00 79.69 83 GLY A N 1
ATOM 624 C CA . GLY A 1 83 ? 9.549 -7.220 2.109 1.00 79.69 83 GLY A CA 1
ATOM 625 C C . GLY A 1 83 ? 10.269 -8.332 2.878 1.00 79.69 83 GLY A C 1
ATOM 626 O O . GLY A 1 83 ? 11.458 -8.208 3.176 1.00 79.69 83 GLY A O 1
ATOM 627 N N . ALA A 1 84 ? 9.607 -9.465 3.138 1.00 81.88 84 ALA A N 1
ATOM 628 C CA . ALA A 1 84 ? 10.243 -10.622 3.772 1.00 81.88 84 ALA A CA 1
ATOM 629 C C . ALA A 1 84 ? 11.366 -11.216 2.901 1.00 81.88 84 ALA A C 1
ATOM 631 O O . ALA A 1 84 ? 12.433 -11.579 3.408 1.00 81.88 84 ALA A O 1
ATOM 632 N N . GLN A 1 85 ? 11.157 -11.280 1.585 1.00 85.44 85 GLN A N 1
ATOM 633 C CA . GLN A 1 85 ? 12.171 -11.739 0.640 1.00 85.44 85 GLN A CA 1
ATOM 634 C C . GLN A 1 85 ? 13.350 -10.753 0.540 1.00 85.44 85 GLN A C 1
ATOM 636 O O . GLN A 1 85 ? 14.505 -11.188 0.513 1.00 85.44 85 GLN A O 1
ATOM 641 N N . ALA A 1 86 ? 13.086 -9.444 0.548 1.00 84.88 86 ALA A N 1
ATOM 642 C CA . ALA A 1 86 ? 14.106 -8.396 0.568 1.00 84.88 86 ALA A CA 1
ATOM 643 C C . ALA A 1 86 ? 14.981 -8.490 1.828 1.00 84.88 86 ALA A C 1
ATOM 645 O O . ALA A 1 86 ? 16.212 -8.487 1.734 1.00 84.88 86 ALA A O 1
ATOM 646 N N . LEU A 1 87 ? 14.361 -8.713 2.993 1.00 84.31 87 LEU A N 1
ATOM 647 C CA . LEU A 1 87 ? 15.070 -8.929 4.256 1.00 84.31 87 LEU A CA 1
ATOM 648 C C . LEU A 1 87 ? 15.994 -10.151 4.195 1.00 84.31 87 LEU A C 1
ATOM 650 O O . LEU A 1 87 ? 17.149 -10.084 4.623 1.00 84.31 87 LEU A O 1
ATOM 654 N N . ARG A 1 88 ? 15.519 -11.257 3.608 1.00 86.81 88 ARG A N 1
ATOM 655 C CA . ARG A 1 88 ? 16.331 -12.464 3.393 1.00 86.81 88 ARG A CA 1
ATOM 656 C C . ARG A 1 88 ? 17.529 -12.195 2.479 1.00 86.81 88 ARG A C 1
ATOM 658 O O . ARG A 1 88 ? 18.612 -12.722 2.725 1.00 86.81 88 ARG A O 1
ATOM 665 N N . ASN A 1 89 ? 17.346 -11.366 1.457 1.00 86.50 89 ASN A N 1
ATOM 666 C CA . ASN A 1 89 ? 18.399 -10.983 0.518 1.00 86.50 89 ASN A CA 1
ATOM 667 C C . ASN A 1 89 ? 19.290 -9.836 1.038 1.00 86.50 89 ASN A C 1
ATOM 669 O O . ASN A 1 89 ? 20.210 -9.427 0.334 1.00 86.50 89 ASN A O 1
ATOM 673 N N . LYS A 1 90 ? 19.047 -9.328 2.260 1.00 84.69 90 LYS A N 1
ATOM 674 C CA . LYS A 1 90 ? 19.706 -8.139 2.838 1.00 84.69 90 LYS A CA 1
ATOM 675 C C . LYS A 1 90 ? 19.632 -6.903 1.930 1.00 84.69 90 LYS A C 1
ATOM 677 O O . LYS A 1 90 ? 20.519 -6.052 1.966 1.00 84.69 90 LYS A O 1
ATOM 682 N N . ALA A 1 91 ? 18.572 -6.806 1.133 1.00 82.75 91 ALA A N 1
ATOM 683 C CA . ALA A 1 91 ? 18.274 -5.642 0.317 1.00 82.75 91 ALA A CA 1
ATOM 684 C C . ALA A 1 91 ? 17.290 -4.744 1.074 1.00 82.75 91 ALA A C 1
ATOM 686 O O . ALA A 1 91 ? 16.270 -5.217 1.578 1.00 82.75 91 ALA A O 1
ATOM 687 N N . LEU A 1 92 ? 17.609 -3.454 1.174 1.00 84.44 92 LEU A N 1
ATOM 688 C CA . LEU A 1 92 ? 16.673 -2.459 1.683 1.00 84.44 92 LEU A CA 1
ATOM 689 C C . LEU A 1 92 ? 15.800 -1.997 0.524 1.00 84.44 92 LEU A C 1
ATOM 691 O O . LEU A 1 92 ? 16.271 -1.270 -0.346 1.00 84.44 92 LEU A O 1
ATOM 695 N N . ASP A 1 93 ? 14.553 -2.450 0.533 1.00 87.44 93 ASP A N 1
ATOM 696 C CA . ASP A 1 93 ? 13.555 -2.109 -0.474 1.00 87.44 93 ASP A CA 1
ATOM 697 C C . ASP A 1 93 ? 12.379 -1.362 0.160 1.00 87.44 93 ASP A C 1
ATOM 699 O O . ASP A 1 93 ? 12.142 -1.443 1.372 1.00 87.44 93 ASP A O 1
ATOM 703 N N . VAL A 1 94 ? 11.628 -0.635 -0.658 1.00 87.25 94 VAL A N 1
ATOM 704 C CA . VAL A 1 94 ? 10.519 0.200 -0.205 1.00 87.25 94 VAL A CA 1
ATOM 705 C C . VAL A 1 94 ? 9.405 -0.666 0.410 1.00 87.25 94 VAL A C 1
ATOM 707 O O . VAL A 1 94 ? 8.834 -0.278 1.428 1.00 87.25 94 VAL A O 1
ATOM 710 N N . ASP A 1 95 ? 9.177 -1.883 -0.102 1.00 87.62 95 ASP A N 1
ATOM 711 C CA . ASP A 1 95 ? 8.253 -2.869 0.491 1.00 87.62 95 ASP A CA 1
ATOM 712 C C . ASP A 1 95 ? 8.653 -3.289 1.916 1.00 87.62 95 ASP A C 1
ATOM 714 O O . ASP A 1 95 ? 7.805 -3.431 2.802 1.00 87.62 95 ASP A O 1
ATOM 718 N N . LEU A 1 96 ? 9.956 -3.461 2.173 1.00 87.94 96 LEU A N 1
ATOM 719 C CA . LEU A 1 96 ? 10.462 -3.782 3.510 1.00 87.94 96 LEU A CA 1
ATOM 720 C C . LEU A 1 96 ? 10.218 -2.616 4.475 1.00 87.94 96 LEU A C 1
ATOM 722 O O . LEU A 1 96 ? 9.755 -2.832 5.599 1.00 87.94 96 LEU A O 1
ATOM 726 N N . LEU A 1 97 ? 10.508 -1.387 4.033 1.00 89.94 97 LEU A N 1
ATOM 727 C CA . LEU A 1 97 ? 10.242 -0.179 4.816 1.00 89.94 97 LEU A CA 1
ATOM 728 C C . LEU A 1 97 ? 8.741 -0.039 5.121 1.00 89.94 97 LEU A C 1
ATOM 730 O O . LEU A 1 97 ? 8.382 0.298 6.251 1.00 89.94 97 LEU A O 1
ATOM 734 N N . MET A 1 98 ? 7.871 -0.359 4.159 1.00 90.31 98 MET A N 1
ATOM 735 C CA . MET A 1 98 ? 6.419 -0.345 4.344 1.00 90.31 98 MET A CA 1
ATOM 736 C C . MET A 1 98 ? 5.973 -1.331 5.432 1.00 90.31 98 MET A C 1
ATOM 738 O O . MET A 1 98 ? 5.221 -0.951 6.328 1.00 90.31 98 MET A O 1
ATOM 742 N N . ILE A 1 99 ? 6.455 -2.578 5.404 1.00 87.69 99 ILE A N 1
ATOM 743 C CA . ILE A 1 99 ? 6.109 -3.588 6.418 1.00 87.69 99 ILE A CA 1
ATOM 744 C C . ILE A 1 99 ? 6.577 -3.171 7.807 1.00 87.69 99 ILE A C 1
ATOM 746 O O . ILE A 1 99 ? 5.827 -3.304 8.775 1.00 87.69 99 ILE A O 1
ATOM 750 N N . ALA A 1 100 ? 7.788 -2.627 7.913 1.00 90.38 100 ALA A N 1
ATOM 751 C CA . ALA A 1 100 ? 8.298 -2.119 9.180 1.00 90.38 100 ALA A CA 1
ATOM 752 C C . ALA A 1 100 ? 7.413 -0.986 9.733 1.00 90.38 100 ALA A C 1
ATOM 754 O O . ALA A 1 100 ? 7.066 -0.998 10.915 1.00 90.38 100 ALA A O 1
ATOM 755 N N . ALA A 1 101 ? 6.993 -0.049 8.878 1.00 90.38 101 ALA A N 1
ATOM 756 C CA . ALA A 1 101 ? 6.092 1.036 9.261 1.00 90.38 101 ALA A CA 1
ATOM 757 C C . ALA A 1 101 ? 4.701 0.525 9.672 1.00 90.38 101 ALA A C 1
ATOM 759 O O . ALA A 1 101 ? 4.165 0.950 10.694 1.00 90.38 101 ALA A O 1
ATOM 760 N N . ALA A 1 102 ? 4.144 -0.428 8.921 1.00 88.19 102 ALA A N 1
ATOM 761 C CA . ALA A 1 102 ? 2.859 -1.058 9.212 1.00 88.19 102 ALA A CA 1
ATOM 762 C C . ALA A 1 102 ? 2.869 -1.762 10.580 1.00 88.19 102 ALA A C 1
ATOM 764 O O . ALA A 1 102 ? 1.960 -1.573 11.389 1.00 88.19 102 ALA A O 1
ATOM 765 N N . VAL A 1 103 ? 3.930 -2.515 10.882 1.00 89.00 103 VAL A N 1
ATOM 766 C CA . VAL A 1 103 ? 4.122 -3.137 12.202 1.00 89.00 103 VAL A CA 1
ATOM 767 C C . VAL A 1 103 ? 4.276 -2.073 13.291 1.00 89.00 103 VAL A C 1
ATOM 769 O O . VAL A 1 103 ? 3.684 -2.208 14.362 1.00 89.00 103 VAL A O 1
ATOM 772 N N . GLY A 1 104 ? 5.013 -0.993 13.018 1.00 90.69 104 GLY A N 1
ATOM 773 C CA . GLY A 1 104 ? 5.151 0.139 13.936 1.00 90.69 104 GLY A CA 1
ATOM 774 C C . GLY A 1 104 ? 3.812 0.796 14.287 1.00 90.69 104 GLY A C 1
ATOM 775 O O . GLY A 1 104 ? 3.543 1.052 15.459 1.00 90.69 104 GLY A O 1
ATOM 776 N N . ALA A 1 105 ? 2.938 1.004 13.301 1.00 90.69 105 ALA A N 1
ATOM 777 C CA . ALA A 1 105 ? 1.613 1.586 13.511 1.00 90.69 105 ALA A CA 1
ATOM 778 C C . ALA A 1 105 ? 0.725 0.705 14.407 1.00 90.69 105 ALA A C 1
ATOM 780 O O . ALA A 1 105 ? 0.092 1.203 15.343 1.00 90.69 105 ALA A O 1
ATOM 781 N N . VAL A 1 106 ? 0.739 -0.615 14.181 1.00 86.62 106 VAL A N 1
ATOM 782 C CA . VAL A 1 106 ? 0.034 -1.584 15.037 1.00 86.62 106 VAL A CA 1
ATOM 783 C C . VAL A 1 106 ? 0.614 -1.591 16.455 1.00 86.62 106 VAL A C 1
ATOM 785 O O . VAL A 1 106 ? -0.149 -1.620 17.419 1.00 86.62 106 VAL A O 1
ATOM 788 N N . ALA A 1 107 ? 1.939 -1.500 16.604 1.00 88.44 107 ALA A N 1
ATOM 789 C CA . ALA A 1 107 ? 2.602 -1.476 17.910 1.00 88.44 107 ALA A CA 1
ATOM 790 C C . ALA A 1 107 ? 2.244 -0.237 18.752 1.00 88.44 107 ALA A C 1
ATOM 792 O O . ALA A 1 107 ? 2.172 -0.328 19.975 1.00 88.44 107 ALA A O 1
ATOM 793 N N . ILE A 1 108 ? 1.986 0.907 18.109 1.00 90.50 108 ILE A N 1
ATOM 794 C CA . ILE A 1 108 ? 1.559 2.152 18.773 1.00 90.50 108 ILE A CA 1
ATOM 795 C C . ILE A 1 108 ? 0.029 2.169 19.001 1.00 90.50 108 ILE A C 1
ATOM 797 O O . ILE A 1 108 ? -0.501 3.046 19.681 1.00 90.50 108 ILE A O 1
ATOM 801 N N . GLY A 1 109 ? -0.706 1.188 18.463 1.00 85.62 109 GLY A N 1
ATOM 802 C CA . GLY A 1 109 ? -2.168 1.112 18.541 1.00 85.62 109 GLY A CA 1
ATOM 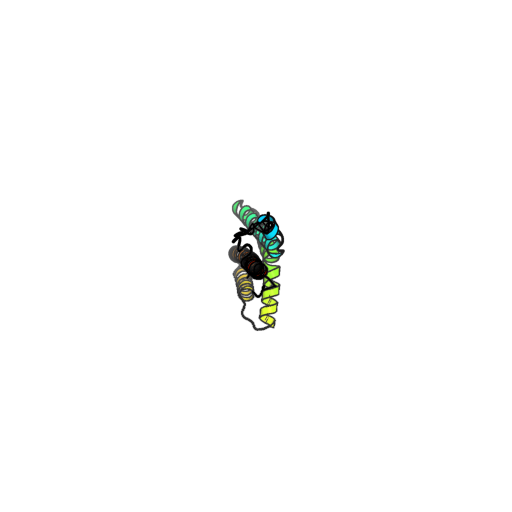803 C C . GLY A 1 109 ? -2.895 2.044 17.564 1.00 85.62 109 GLY A C 1
ATOM 804 O O . GLY A 1 109 ? -4.123 2.114 17.580 1.00 85.62 109 GLY A O 1
ATOM 805 N N . GLN A 1 110 ? -2.166 2.731 16.679 1.00 88.94 110 GLN A N 1
ATOM 806 C CA . GLN A 1 110 ? -2.723 3.603 15.641 1.00 88.94 110 GLN A CA 1
ATOM 807 C C . GLN A 1 110 ? -3.021 2.797 14.375 1.00 88.94 110 GLN A C 1
ATOM 809 O O . GLN A 1 110 ? -2.367 2.927 13.339 1.00 88.94 110 GLN A O 1
ATOM 814 N N . ILE A 1 111 ? -4.032 1.928 14.463 1.00 87.50 111 ILE A N 1
ATOM 815 C CA . ILE A 1 111 ? -4.378 1.024 13.359 1.00 87.50 111 ILE A CA 1
ATOM 816 C C . ILE A 1 111 ? -4.879 1.776 12.119 1.00 87.50 111 ILE A C 1
ATOM 818 O O . ILE A 1 111 ? -4.624 1.335 11.002 1.00 87.50 111 ILE A O 1
ATOM 822 N N . PHE A 1 112 ? -5.534 2.925 12.313 1.00 90.25 112 PHE A N 1
ATOM 823 C CA . PHE A 1 112 ? -6.028 3.774 11.230 1.00 90.25 112 PHE A CA 1
ATOM 824 C C . PHE A 1 112 ? -4.891 4.277 10.335 1.00 90.25 112 PHE A C 1
ATOM 826 O O . PHE A 1 112 ? -4.923 4.057 9.124 1.00 90.25 112 PHE A O 1
ATOM 833 N N . ASP A 1 113 ? -3.864 4.882 10.938 1.00 90.69 113 ASP A N 1
ATOM 834 C CA . ASP A 1 113 ? -2.749 5.473 10.198 1.00 90.69 113 ASP A CA 1
ATOM 835 C C . ASP A 1 113 ? -2.005 4.422 9.386 1.00 90.69 113 ASP A C 1
ATOM 837 O O . ASP A 1 113 ? -1.729 4.627 8.206 1.00 90.69 113 ASP A O 1
ATOM 841 N N . GLY A 1 114 ? -1.727 3.253 9.964 1.00 91.25 114 GLY A N 1
ATOM 842 C CA . GLY A 1 114 ? -1.049 2.229 9.182 1.00 91.25 114 GLY A CA 1
ATOM 843 C C . GLY A 1 114 ? -1.954 1.538 8.152 1.00 91.25 114 GLY A C 1
ATOM 844 O O . GLY A 1 114 ? -1.442 1.107 7.123 1.00 91.25 114 GLY A O 1
ATOM 845 N N . ALA A 1 115 ? -3.284 1.500 8.337 1.00 91.00 115 ALA A N 1
ATOM 846 C CA . ALA A 1 115 ? -4.195 1.025 7.288 1.00 91.00 115 ALA A CA 1
ATOM 847 C C . ALA A 1 115 ? -4.176 1.983 6.089 1.00 91.00 115 ALA A C 1
ATOM 849 O O . ALA A 1 115 ? -4.107 1.542 4.942 1.00 91.00 115 ALA A O 1
ATOM 850 N N . LEU A 1 116 ? -4.158 3.291 6.357 1.00 92.88 116 LEU A N 1
ATOM 851 C CA . LEU A 1 116 ? -4.001 4.316 5.332 1.00 92.88 116 LEU A CA 1
ATOM 852 C C . LEU A 1 116 ? -2.653 4.180 4.606 1.00 92.88 116 LEU A C 1
ATOM 854 O O . LEU A 1 116 ? -2.618 4.218 3.375 1.00 92.88 116 LEU A O 1
ATOM 858 N N . LEU A 1 117 ? -1.559 3.965 5.346 1.00 91.81 117 LEU A N 1
ATOM 859 C CA . LEU A 1 117 ? -0.236 3.727 4.760 1.00 91.81 117 LEU A CA 1
ATOM 860 C C . LEU A 1 117 ? -0.233 2.498 3.841 1.00 91.81 117 LEU A C 1
ATOM 862 O O . LEU A 1 117 ? 0.245 2.603 2.713 1.00 91.81 117 LEU A O 1
ATOM 866 N N . ILE A 1 118 ? -0.815 1.370 4.274 1.00 90.88 118 ILE A N 1
ATOM 867 C CA . ILE A 1 118 ? -0.953 0.149 3.456 1.00 90.88 118 ILE A CA 1
ATOM 868 C C . ILE A 1 118 ? -1.680 0.463 2.145 1.00 90.88 118 ILE A C 1
ATOM 870 O O . ILE A 1 118 ? -1.224 0.062 1.079 1.00 90.88 118 ILE A O 1
ATOM 874 N N . VAL A 1 119 ? -2.803 1.184 2.203 1.00 91.56 119 VAL A N 1
ATOM 875 C CA . VAL A 1 119 ? -3.622 1.488 1.020 1.00 91.56 119 VAL A CA 1
ATOM 876 C C . VAL A 1 119 ? -2.871 2.355 0.019 1.00 91.56 119 VAL A C 1
ATOM 878 O O . VAL A 1 119 ? -2.851 2.037 -1.173 1.00 91.56 119 VAL A O 1
ATOM 881 N N . ILE A 1 120 ? -2.252 3.443 0.484 1.00 92.44 120 ILE A N 1
ATOM 882 C CA . ILE A 1 120 ? -1.494 4.347 -0.389 1.00 92.44 120 ILE A CA 1
ATOM 883 C C . ILE A 1 120 ? -0.345 3.579 -1.039 1.00 92.44 120 ILE A C 1
ATOM 885 O O . ILE A 1 120 ? -0.133 3.684 -2.244 1.00 92.44 120 ILE A O 1
ATOM 889 N N . PHE A 1 121 ? 0.357 2.760 -0.263 1.00 88.62 121 PHE A N 1
ATOM 890 C CA . PHE A 1 121 ? 1.519 2.039 -0.750 1.00 88.62 121 PHE A CA 1
ATOM 891 C C . PHE A 1 121 ? 1.157 0.911 -1.723 1.00 88.62 121 PHE A C 1
ATOM 893 O O . PHE A 1 121 ? 1.756 0.808 -2.791 1.00 88.62 121 PHE A O 1
ATOM 900 N N . ALA A 1 122 ? 0.116 0.131 -1.421 1.00 88.81 122 ALA A N 1
ATOM 901 C CA . ALA A 1 122 ? -0.419 -0.876 -2.336 1.00 88.81 122 ALA A CA 1
ATOM 902 C C . ALA A 1 122 ? -0.902 -0.243 -3.651 1.00 88.81 122 ALA A C 1
ATOM 904 O O . ALA A 1 122 ? -0.707 -0.808 -4.727 1.00 88.81 122 ALA A O 1
ATOM 905 N N . THR A 1 123 ? -1.495 0.954 -3.578 1.00 90.06 123 THR A N 1
ATOM 906 C CA . THR A 1 123 ? -1.903 1.712 -4.768 1.00 90.06 123 THR A CA 1
ATOM 907 C C . THR A 1 123 ? -0.689 2.171 -5.576 1.00 90.06 123 THR A C 1
ATOM 909 O O . THR A 1 123 ? -0.680 2.002 -6.792 1.00 90.06 123 THR A O 1
ATOM 912 N N . SER A 1 124 ? 0.357 2.689 -4.928 1.00 89.88 124 SER A N 1
ATOM 913 C CA . SER A 1 124 ? 1.611 3.068 -5.593 1.00 89.88 124 SER A CA 1
ATOM 914 C C . SER A 1 124 ? 2.292 1.881 -6.272 1.00 89.88 124 SER A C 1
ATOM 916 O O . SER A 1 124 ? 2.688 2.008 -7.424 1.00 89.88 124 SER A O 1
ATOM 918 N N . GLY A 1 125 ? 2.367 0.720 -5.612 1.00 86.69 125 GLY A N 1
ATOM 919 C CA . GLY A 1 125 ? 2.917 -0.499 -6.215 1.00 86.69 125 GLY A CA 1
ATOM 920 C C . GLY A 1 125 ? 2.105 -0.966 -7.426 1.00 86.69 125 GLY A C 1
ATOM 921 O O . GLY A 1 125 ? 2.664 -1.322 -8.459 1.00 86.69 125 GLY A O 1
ATOM 922 N N . ALA A 1 126 ? 0.774 -0.878 -7.354 1.00 87.38 126 ALA A N 1
ATOM 923 C CA . ALA A 1 126 ? -0.078 -1.166 -8.503 1.00 87.38 126 ALA A CA 1
ATOM 924 C C . ALA A 1 126 ? 0.160 -0.184 -9.668 1.00 87.38 126 ALA A C 1
ATOM 926 O O . ALA A 1 126 ? 0.189 -0.600 -10.826 1.00 87.38 126 ALA A O 1
ATOM 927 N N . LEU A 1 127 ? 0.348 1.110 -9.381 1.00 88.50 127 LEU A N 1
ATOM 928 C CA . LEU A 1 127 ? 0.679 2.120 -10.392 1.00 88.50 127 LEU A CA 1
ATOM 929 C C . LEU A 1 127 ? 2.069 1.902 -11.001 1.00 88.50 127 LEU A C 1
ATOM 931 O O . LEU A 1 127 ? 2.226 2.084 -12.208 1.00 88.50 127 LEU A O 1
ATOM 935 N N . ASP A 1 128 ? 3.046 1.489 -10.198 1.00 88.31 128 ASP A N 1
ATOM 936 C CA . ASP A 1 128 ? 4.398 1.160 -10.653 1.00 88.31 128 ASP A CA 1
ATOM 937 C C . ASP A 1 128 ? 4.398 -0.033 -11.622 1.00 88.31 128 ASP A C 1
ATOM 939 O O . ASP A 1 128 ? 4.961 0.046 -12.719 1.00 88.31 128 ASP A O 1
ATOM 943 N N . ASP A 1 129 ? 3.646 -1.091 -11.297 1.00 86.06 129 ASP A N 1
ATOM 944 C CA . ASP A 1 129 ? 3.438 -2.243 -12.182 1.00 86.06 129 ASP A CA 1
ATOM 945 C C . ASP A 1 129 ? 2.842 -1.823 -13.536 1.00 86.06 129 ASP A C 1
ATOM 947 O O . ASP A 1 129 ? 3.268 -2.285 -14.602 1.00 86.06 129 ASP A O 1
ATOM 951 N N . ILE A 1 130 ? 1.836 -0.942 -13.506 1.00 84.94 130 ILE A N 1
ATOM 952 C CA . ILE A 1 130 ? 1.185 -0.421 -14.713 1.00 84.94 130 ILE A CA 1
ATOM 953 C C . ILE A 1 130 ? 2.179 0.406 -15.535 1.00 84.94 130 ILE A C 1
ATOM 955 O O . ILE A 1 130 ? 2.281 0.215 -16.751 1.00 84.94 130 ILE A O 1
ATOM 959 N N . ALA A 1 131 ? 2.920 1.307 -14.889 1.00 87.19 131 ALA A N 1
ATOM 960 C CA . ALA A 1 131 ? 3.887 2.178 -15.549 1.00 87.19 131 ALA A CA 1
ATOM 961 C C . ALA A 1 131 ? 5.012 1.371 -16.212 1.00 87.19 131 ALA A C 1
ATOM 963 O O . ALA A 1 131 ? 5.390 1.638 -17.360 1.00 87.19 131 ALA A O 1
ATOM 964 N N . THR A 1 132 ? 5.491 0.331 -15.532 1.00 87.88 132 THR A N 1
ATOM 965 C CA . THR A 1 132 ? 6.525 -0.572 -16.040 1.00 87.88 132 THR A CA 1
ATOM 966 C C . THR A 1 132 ? 6.053 -1.313 -17.291 1.00 87.88 132 THR A C 1
ATOM 968 O O . THR A 1 132 ? 6.757 -1.333 -18.305 1.00 87.88 132 THR A O 1
ATOM 971 N N . ARG A 1 133 ? 4.828 -1.858 -17.276 1.00 84.62 133 ARG A N 1
ATOM 972 C CA . ARG A 1 133 ? 4.239 -2.533 -18.449 1.00 84.62 133 ARG A CA 1
ATOM 973 C C . ARG A 1 133 ? 4.059 -1.588 -19.630 1.00 84.62 133 ARG A C 1
ATOM 975 O O . ARG A 1 133 ? 4.471 -1.919 -20.738 1.00 84.62 133 ARG A O 1
ATOM 982 N N . HIS A 1 134 ? 3.506 -0.403 -19.386 1.00 82.88 134 HIS A N 1
ATOM 983 C CA . HIS A 1 134 ? 3.304 0.603 -20.427 1.00 82.88 134 HIS A CA 1
ATOM 984 C C . HIS A 1 134 ? 4.628 1.026 -21.082 1.00 82.88 134 HIS A C 1
ATOM 986 O O . HIS A 1 134 ? 4.718 1.179 -22.304 1.00 82.88 134 HIS A O 1
ATOM 992 N N . THR A 1 135 ? 5.681 1.175 -20.274 1.00 85.94 135 THR A N 1
ATOM 993 C CA . THR A 1 135 ? 7.028 1.490 -20.765 1.00 85.94 135 THR A CA 1
ATOM 994 C C . THR A 1 135 ? 7.569 0.362 -21.643 1.00 85.94 135 THR A C 1
ATOM 996 O O . THR A 1 135 ? 8.049 0.621 -22.746 1.00 85.94 135 THR A O 1
ATOM 999 N N . ALA A 1 136 ? 7.434 -0.893 -21.205 1.00 85.12 136 ALA A N 1
ATOM 1000 C CA . ALA A 1 136 ? 7.886 -2.054 -21.969 1.00 85.12 136 ALA A CA 1
ATOM 1001 C C . ALA A 1 136 ? 7.154 -2.198 -23.316 1.00 85.12 136 ALA A C 1
ATOM 1003 O O . ALA A 1 136 ? 7.790 -2.448 -24.341 1.00 85.12 136 ALA A O 1
ATOM 1004 N N . GLU A 1 137 ? 5.835 -1.995 -23.336 1.00 83.06 137 GLU A N 1
ATOM 1005 C CA . GLU A 1 137 ? 5.033 -2.021 -24.566 1.00 83.06 137 GLU A CA 1
ATOM 1006 C C . GLU A 1 137 ? 5.428 -0.904 -25.534 1.00 83.06 137 GLU A C 1
ATOM 1008 O O . GLU A 1 137 ? 5.557 -1.147 -26.733 1.00 83.06 137 GLU A O 1
ATOM 1013 N N . SER A 1 138 ? 5.692 0.299 -25.017 1.00 83.12 138 SER A N 1
ATOM 1014 C CA . SER A 1 138 ? 6.132 1.438 -25.831 1.00 83.12 138 SER A CA 1
ATOM 1015 C C . SER A 1 138 ? 7.486 1.172 -26.490 1.00 83.12 138 SER A C 1
ATOM 1017 O O . SER A 1 138 ? 7.651 1.398 -27.688 1.00 83.12 138 SER A O 1
ATOM 1019 N N . VAL A 1 139 ? 8.450 0.637 -25.730 1.00 84.94 139 VAL A N 1
ATOM 1020 C CA . VAL A 1 139 ? 9.770 0.264 -26.263 1.00 84.94 139 VAL A CA 1
ATOM 1021 C C . VAL A 1 139 ? 9.637 -0.836 -27.313 1.00 84.94 139 VAL A C 1
ATOM 1023 O O . VAL A 1 139 ? 10.250 -0.745 -28.374 1.00 84.94 139 VAL A O 1
ATOM 1026 N N . LYS A 1 140 ? 8.800 -1.846 -27.062 1.00 81.75 140 LYS A N 1
ATOM 1027 C CA . LYS A 1 140 ? 8.546 -2.915 -28.030 1.00 81.75 140 LYS A CA 1
ATOM 1028 C C . LYS A 1 140 ? 7.913 -2.386 -29.318 1.00 81.75 140 LYS A C 1
ATOM 1030 O O . LYS A 1 140 ? 8.353 -2.761 -30.395 1.00 81.75 140 LYS A O 1
ATOM 1035 N N . GLY A 1 141 ? 6.961 -1.459 -29.217 1.00 79.88 141 GLY A N 1
ATOM 1036 C CA . GLY A 1 141 ? 6.365 -0.805 -30.382 1.00 79.88 141 GLY A CA 1
ATOM 1037 C C . GLY A 1 141 ? 7.386 -0.035 -31.225 1.00 79.88 141 GLY A C 1
ATOM 1038 O O . GLY A 1 141 ? 7.312 -0.072 -32.451 1.00 79.88 141 GLY A O 1
ATOM 1039 N N . LEU A 1 142 ? 8.369 0.613 -30.587 1.00 82.44 142 LEU A N 1
ATOM 1040 C CA . LEU A 1 142 ? 9.482 1.264 -31.290 1.00 82.44 142 LEU A CA 1
ATOM 1041 C C . LEU A 1 142 ? 10.414 0.253 -31.970 1.00 82.44 142 LEU A C 1
ATOM 1043 O O . LEU A 1 142 ? 10.867 0.504 -33.085 1.00 82.44 142 LEU A O 1
ATOM 1047 N N . LEU A 1 143 ? 10.677 -0.889 -31.333 1.00 81.25 143 LEU A N 1
ATOM 1048 C CA . LEU A 1 143 ? 11.472 -1.966 -31.929 1.00 81.25 143 LEU A CA 1
ATOM 1049 C C . LEU A 1 143 ? 10.746 -2.626 -33.115 1.00 81.25 143 LEU A C 1
ATOM 1051 O O . LEU A 1 143 ? 11.381 -2.898 -34.125 1.00 81.25 143 LEU A O 1
ATOM 1055 N N . ASP A 1 144 ? 9.421 -2.779 -33.057 1.00 75.44 144 ASP A N 1
ATOM 1056 C CA . ASP A 1 144 ? 8.591 -3.334 -34.145 1.00 75.44 144 ASP A CA 1
ATOM 1057 C C . ASP A 1 144 ? 8.458 -2.393 -35.371 1.00 75.44 144 ASP A C 1
ATOM 1059 O O . ASP A 1 144 ? 7.941 -2.785 -36.430 1.00 75.44 144 ASP A O 1
ATOM 1063 N N . LEU A 1 145 ? 8.880 -1.130 -35.226 1.00 68.88 145 LEU A N 1
ATOM 1064 C CA . LEU A 1 145 ? 8.977 -0.131 -36.297 1.00 68.88 145 LEU A CA 1
ATOM 1065 C C . LEU A 1 145 ? 10.338 -0.155 -37.008 1.00 68.88 145 LEU A C 1
ATOM 1067 O O . LEU A 1 145 ? 10.441 0.410 -38.097 1.00 68.88 145 LEU A O 1
ATOM 1071 N N . ALA A 1 146 ? 11.360 -0.806 -36.441 1.00 66.81 146 ALA A N 1
ATOM 1072 C CA . ALA A 1 146 ? 12.626 -1.031 -37.126 1.00 66.81 146 ALA A CA 1
ATOM 1073 C C . ALA A 1 146 ? 12.442 -2.177 -38.144 1.00 66.81 146 ALA A C 1
ATOM 1075 O O . ALA A 1 146 ? 12.164 -3.306 -37.742 1.00 66.81 146 ALA A O 1
ATOM 1076 N N . PRO A 1 147 ? 12.524 -1.920 -39.464 1.00 61.47 147 PRO A N 1
ATOM 1077 C CA . PRO A 1 147 ? 12.342 -2.970 -40.459 1.00 61.47 147 PRO A CA 1
ATOM 1078 C C . PRO A 1 147 ? 13.511 -3.964 -40.407 1.00 61.47 147 PRO A C 1
ATOM 1080 O O . PRO A 1 147 ? 14.669 -3.566 -40.492 1.00 61.47 147 PRO A O 1
ATOM 1083 N N . ASP A 1 148 ? 13.204 -5.262 -40.347 1.00 64.44 148 ASP A N 1
ATOM 1084 C CA . ASP A 1 148 ? 14.202 -6.348 -40.334 1.00 64.44 148 ASP A CA 1
ATOM 1085 C C . ASP A 1 148 ? 14.987 -6.495 -41.654 1.00 64.44 148 ASP A C 1
ATOM 1087 O O . ASP A 1 148 ? 15.931 -7.280 -41.735 1.00 64.44 148 ASP A O 1
ATOM 1091 N N . GLN A 1 149 ? 14.602 -5.774 -42.714 1.00 61.94 149 GLN A N 1
ATOM 1092 C CA . GLN A 1 149 ? 15.246 -5.857 -44.025 1.00 61.94 149 GLN A CA 1
ATOM 1093 C C . GLN A 1 149 ? 15.558 -4.472 -44.590 1.00 61.94 149 GLN A C 1
ATOM 1095 O O . GLN A 1 149 ? 14.681 -3.615 -44.695 1.00 61.94 149 GLN A O 1
ATOM 1100 N N . ALA A 1 150 ? 16.812 -4.283 -45.001 1.00 60.34 150 ALA A N 1
ATOM 1101 C CA . ALA A 1 150 ? 17.260 -3.124 -45.760 1.00 60.34 150 ALA A CA 1
ATOM 1102 C C . ALA A 1 150 ? 17.378 -3.492 -47.246 1.00 60.34 150 ALA A C 1
ATOM 1104 O O . ALA A 1 150 ? 18.035 -4.474 -47.595 1.00 60.34 150 ALA A O 1
ATOM 1105 N N . VAL A 1 151 ? 16.765 -2.693 -48.123 1.00 65.06 151 VAL A N 1
ATOM 1106 C CA . VAL A 1 151 ? 17.009 -2.763 -49.571 1.00 65.06 151 VAL A CA 1
ATOM 1107 C C . VAL A 1 151 ? 18.279 -1.970 -49.867 1.00 65.06 151 VAL A C 1
ATOM 1109 O O . VAL A 1 151 ? 18.332 -0.769 -49.612 1.00 65.06 151 VAL A O 1
ATOM 1112 N N . VAL A 1 152 ? 19.303 -2.648 -50.384 1.00 60.59 152 VAL A N 1
ATOM 1113 C CA . VAL A 1 152 ? 20.516 -2.007 -50.907 1.00 60.59 152 VAL A CA 1
ATOM 1114 C C . VAL A 1 152 ? 20.229 -1.593 -52.350 1.00 60.59 152 VAL A C 1
ATOM 1116 O O . VAL A 1 152 ? 19.868 -2.448 -53.159 1.00 60.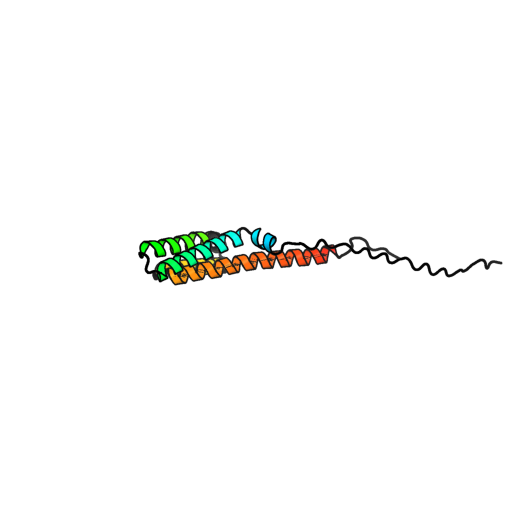59 152 VAL A O 1
ATOM 1119 N N . VAL A 1 153 ? 20.348 -0.295 -52.645 1.00 55.44 153 VAL A N 1
ATOM 1120 C CA . VAL A 1 153 ? 20.232 0.286 -53.997 1.00 55.44 153 VAL A CA 1
ATOM 1121 C C . VAL A 1 153 ? 21.619 0.617 -54.521 1.00 55.44 153 VAL A C 1
ATOM 1123 O O . VAL A 1 153 ? 22.404 1.194 -53.734 1.00 55.44 153 VAL A O 1
#

Secondary structure (DSSP, 8-state):
---------------------------HHHHHHT-HHHHHHHHHHHHHHHHHHHHHTT--HHHHHHHHHHHHHHHHHHHHHHHHHHHHTT---HHHHHHHHHHHHHHTT-HHHHHHHHHHHHHHHHHHHHHHHHHHHHHHHHHTTS-S-PPP-

Radius of gyration: 28.24 Å; chains: 1; bounding box: 45×22×103 Å

Foldseek 3Di:
DDDPDPPPPPPPPPVPPPPVVPPDPPDPPVLLVVDPLSVLLVVLVVLLVVLVVCVVVVHDPVVSLVSLVVSCCSLLVVLVVVLVVCVVVVHDDPSVVLVVVLVVCVVVVNSSVNSVSSNVVSVVVSVVVSVVVVVVVVVVVVVVPPDPDDDDD

Organism: Mycobacterium tuberculosis (NCBI:txid1773)

InterPro domains:
  IPR051949 Cation Transport P-type ATPase [PTHR43079] (10-153)